Protein AF-A0A6N2DZX5-F1 (afdb_monomer)

Solvent-accessible surface area (backbone atoms only — not comparable to full-atom values): 7667 Å² total; per-residue (Å²): 127,82,74,82,49,74,74,71,77,63,52,69,63,33,13,51,51,36,45,54,53,49,65,66,34,70,67,61,66,68,38,70,21,31,33,40,56,87,62,54,92,70,51,52,57,49,61,80,63,43,80,63,55,38,41,47,70,93,71,64,67,63,38,75,69,41,36,31,38,53,39,77,50,71,30,35,25,97,80,18,45,68,39,63,96,78,78,59,59,64,36,59,46,62,72,51,39,44,94,84,40,45,35,36,34,44,36,46,60,91,28,58,41,94,75,73,94,78,57,97,70,63,66,66,31,80,38,74,48,62,68

Mean predicted aligned error: 4.08 Å

Secondary structure (DSSP, 8-state):
--STTS--SSHHHHHHHHHHHHHHSHHHHH-S-EE-----TTS---GGGGGTTEE-GGG---GGG-SEEEEE-SEE-TTS-EE-SSS-HHHHHHTTS-TT-EEEEEE-GGGB-S-----TTPPPPSEEEE-

Radius of gyration: 13.75 Å; Cα contacts (8 Å, |Δi|>4): 239; chains: 1; bounding box: 34×31×35 Å

Sequence (131 aa):
MRVLRRSVADPVERSRAIVRQLRSMPDVQRADTVMAFTPVAGEPDVTELMVHGGVLPEHEPDPASVDVVIVPGLAFTPRGDRLGQGGGWYDRFLAGLRPDAVTIGVGFHEQVVDHLPVESHDIRLHHIVTA

pLDDT: mean 91.68, std 11.28, range [43.88, 98.62]

Nearest PDB structures (foldseek):
  1u3g-assembly1_A  TM=8.291E-01  e=6.470E-08  Mycoplasmoides pneumoniae
  3kwm-assembly2_C  TM=6.046E-01  e=1.901E-03  Francisella tularensis subsp. tularensis
  4x84-assembly1_D  TM=5.922E-01  e=7.966E-03  Pseudomonas aeruginosa PAO1
  1m0s-assembly1_B  TM=5.242E-01  e=7.966E-03  Haemophilus influenzae
  5uf2-assembly1_A  TM=5.579E-01  e=1.982E-02  Neisseria gonorrhoeae NCCP11945

Structure (mmCIF, N/CA/C/O backbone):
data_AF-A0A6N2DZX5-F1
#
_entry.id   AF-A0A6N2DZX5-F1
#
loop_
_atom_site.group_PDB
_atom_site.id
_atom_site.type_symbol
_atom_site.label_atom_id
_atom_site.label_alt_id
_atom_site.label_comp_id
_atom_site.label_asym_id
_atom_site.label_entity_id
_atom_site.label_seq_id
_atom_site.pdbx_PDB_ins_code
_atom_site.Cartn_x
_atom_site.Cartn_y
_atom_site.Cartn_z
_atom_site.occupancy
_atom_site.B_iso_or_equiv
_atom_site.auth_seq_id
_atom_site.auth_comp_id
_atom_site.auth_asym_id
_atom_site.auth_atom_id
_atom_site.pdbx_PDB_model_num
ATOM 1 N N . MET A 1 1 ? -14.701 14.203 1.514 1.00 48.31 1 MET A N 1
ATOM 2 C CA . MET A 1 1 ? -13.475 13.411 1.788 1.00 48.31 1 MET A CA 1
ATOM 3 C C . MET A 1 1 ? -12.584 13.902 2.939 1.00 48.31 1 MET A C 1
ATOM 5 O O . MET A 1 1 ? -11.730 13.138 3.356 1.00 48.31 1 MET A O 1
ATOM 9 N N . ARG A 1 2 ? -12.777 15.095 3.536 1.00 43.88 2 ARG A N 1
ATOM 10 C CA . ARG A 1 2 ? -12.035 15.524 4.754 1.00 43.88 2 ARG A CA 1
ATOM 11 C C . ARG A 1 2 ? -12.508 14.863 6.066 1.00 43.88 2 ARG A C 1
ATOM 13 O O . ARG A 1 2 ? -11.846 15.006 7.087 1.00 43.88 2 ARG A O 1
ATOM 20 N N . VAL A 1 3 ? -13.651 14.172 6.033 1.00 44.97 3 VAL A N 1
ATOM 21 C CA . VAL A 1 3 ? -14.345 13.615 7.211 1.00 44.97 3 VAL A CA 1
ATOM 22 C C . VAL A 1 3 ? -13.781 12.250 7.635 1.00 44.97 3 VAL A C 1
ATOM 24 O O . VAL A 1 3 ? -13.770 11.954 8.821 1.00 44.97 3 VAL A O 1
ATOM 27 N N . LEU A 1 4 ? -13.210 11.468 6.709 1.00 50.59 4 LEU A N 1
ATOM 28 C CA . LEU A 1 4 ? -12.697 10.116 6.996 1.00 50.59 4 LEU A CA 1
ATOM 29 C C . LEU A 1 4 ? -11.337 10.092 7.721 1.00 50.59 4 LEU A C 1
ATOM 31 O O . LEU A 1 4 ? -10.925 9.052 8.209 1.00 50.59 4 LEU A O 1
ATOM 35 N N . ARG A 1 5 ? -10.633 11.229 7.826 1.00 54.88 5 ARG A N 1
ATOM 36 C CA . ARG A 1 5 ? -9.294 11.296 8.448 1.00 54.88 5 ARG A CA 1
ATOM 37 C C . ARG A 1 5 ? -9.303 11.608 9.952 1.00 54.88 5 ARG A C 1
ATOM 39 O O . ARG A 1 5 ? -8.236 11.668 10.552 1.00 54.88 5 ARG A O 1
ATOM 46 N N . ARG A 1 6 ? -10.459 11.904 10.564 1.00 54.56 6 ARG A N 1
ATOM 47 C CA . ARG A 1 6 ? -10.511 12.601 11.870 1.00 54.56 6 ARG A CA 1
ATOM 48 C C . ARG A 1 6 ? -10.822 11.755 13.107 1.00 54.56 6 ARG A C 1
ATOM 50 O O . ARG A 1 6 ? -10.912 12.332 14.182 1.00 54.56 6 ARG A O 1
ATOM 57 N N . SER A 1 7 ? -10.927 10.432 13.007 1.00 63.81 7 SER A N 1
ATOM 58 C CA . SER A 1 7 ? -11.129 9.593 14.200 1.00 63.81 7 SER A CA 1
ATOM 59 C C . SER A 1 7 ? -10.704 8.143 13.971 1.00 63.81 7 SER A C 1
ATOM 61 O O . SER A 1 7 ? -11.502 7.227 14.141 1.00 63.81 7 SER A O 1
ATOM 63 N N . VAL A 1 8 ? -9.452 7.920 13.576 1.00 69.81 8 VAL A N 1
ATOM 64 C CA . VAL A 1 8 ? -8.875 6.576 13.694 1.00 69.81 8 VAL A CA 1
ATOM 65 C C . VAL A 1 8 ? -8.504 6.399 15.163 1.00 69.81 8 VAL A C 1
ATOM 67 O O . VAL A 1 8 ? -7.629 7.110 15.655 1.00 69.81 8 VAL A O 1
ATOM 70 N N . ALA A 1 9 ? -9.201 5.515 15.875 1.00 80.19 9 ALA A N 1
ATOM 71 C CA . ALA A 1 9 ? -8.798 5.132 17.226 1.00 80.19 9 ALA A CA 1
ATOM 72 C C . ALA A 1 9 ? -7.464 4.374 17.163 1.00 80.19 9 ALA A C 1
ATOM 74 O O . ALA A 1 9 ? -7.271 3.577 16.249 1.00 80.19 9 ALA A O 1
ATOM 75 N N . ASP A 1 10 ? -6.554 4.650 18.097 1.00 87.31 10 ASP A N 1
ATOM 76 C CA . ASP A 1 10 ? -5.278 3.940 18.289 1.00 87.31 10 ASP A CA 1
ATOM 77 C C . ASP A 1 10 ? -4.454 3.680 17.006 1.00 87.31 10 ASP A C 1
ATOM 79 O O . ASP A 1 10 ? -4.004 2.556 16.755 1.00 87.31 10 ASP A O 1
ATOM 83 N N . PRO A 1 11 ? -4.190 4.712 16.176 1.00 89.62 11 PRO A N 1
ATOM 84 C CA . PRO A 1 11 ? -3.577 4.537 14.857 1.00 89.62 11 PRO A CA 1
ATOM 85 C C . PRO A 1 11 ? -2.188 3.894 14.928 1.00 89.62 11 PRO A C 1
ATOM 87 O O . PRO A 1 11 ? -1.808 3.159 14.022 1.00 89.62 11 PRO A O 1
ATOM 90 N N . VAL A 1 12 ? -1.439 4.119 16.012 1.00 93.00 12 VAL A N 1
ATOM 91 C CA . VAL A 1 12 ? -0.110 3.522 16.222 1.00 93.00 12 VAL A CA 1
ATOM 92 C C . VAL A 1 12 ? -0.206 2.009 16.425 1.00 93.00 12 VAL A C 1
ATOM 94 O O . VAL A 1 12 ? 0.539 1.251 15.806 1.00 93.00 12 VAL A O 1
ATOM 97 N N . GLU A 1 13 ? -1.120 1.546 17.279 1.00 95.12 13 GLU A N 1
ATOM 98 C CA . GLU A 1 13 ? -1.285 0.115 17.547 1.00 95.12 13 GLU A CA 1
ATOM 99 C C . GLU A 1 13 ? -1.810 -0.621 16.314 1.00 95.12 13 GLU A C 1
ATOM 101 O O . GLU A 1 13 ? -1.290 -1.677 15.946 1.00 95.12 13 GLU A O 1
ATOM 106 N N . ARG A 1 14 ? -2.777 -0.020 15.621 1.00 95.94 14 ARG A N 1
ATOM 107 C CA . ARG A 1 14 ? -3.343 -0.566 14.384 1.00 95.94 14 ARG A CA 1
ATOM 108 C C . ARG A 1 14 ? -2.309 -0.612 13.260 1.00 95.94 14 ARG A C 1
ATOM 110 O O . ARG A 1 14 ? -2.204 -1.627 12.577 1.00 95.94 14 ARG A O 1
ATOM 117 N N . SER A 1 15 ? -1.458 0.408 13.137 1.00 96.81 15 SER A N 1
ATOM 118 C CA . SER A 1 15 ? -0.319 0.388 12.203 1.00 96.81 15 SER A CA 1
ATOM 119 C C . SER A 1 15 ? 0.638 -0.769 12.508 1.00 96.81 15 SER A C 1
ATOM 121 O O . SER A 1 15 ? 0.992 -1.533 11.613 1.00 96.81 15 SER A O 1
ATOM 123 N N . ARG A 1 16 ? 0.970 -1.005 13.786 1.00 96.94 16 ARG A N 1
ATOM 124 C CA . ARG A 1 16 ? 1.777 -2.172 14.194 1.00 96.94 16 ARG A CA 1
ATOM 125 C C . ARG A 1 16 ? 1.086 -3.501 13.897 1.00 96.94 16 ARG A C 1
ATOM 127 O O . ARG A 1 16 ? 1.754 -4.479 13.568 1.00 96.94 16 ARG A O 1
ATOM 134 N N . ALA A 1 17 ? -0.235 -3.583 14.043 1.00 97.44 17 ALA A N 1
ATOM 135 C CA . ALA A 1 17 ? -0.992 -4.777 13.675 1.00 97.44 17 ALA A CA 1
ATOM 136 C C . ALA A 1 17 ? -0.933 -5.036 12.162 1.00 97.44 17 ALA A C 1
ATOM 138 O O . ALA A 1 17 ? -0.684 -6.172 11.759 1.00 97.44 17 ALA A O 1
ATOM 139 N N . ILE A 1 18 ? -1.070 -3.990 11.343 1.00 97.94 18 ILE A N 1
ATOM 140 C CA . ILE A 1 18 ? -0.908 -4.054 9.884 1.00 97.94 18 ILE A CA 1
ATOM 141 C C . ILE A 1 18 ? 0.507 -4.514 9.522 1.00 97.94 18 ILE A C 1
ATOM 143 O O . ILE A 1 18 ? 0.658 -5.495 8.800 1.00 97.94 18 ILE A O 1
ATOM 147 N N . VAL A 1 19 ? 1.551 -3.894 10.079 1.00 97.25 19 VAL A N 1
ATOM 148 C CA . VAL A 1 19 ? 2.948 -4.284 9.813 1.00 97.25 19 VAL A CA 1
ATOM 149 C C . VAL A 1 19 ? 3.218 -5.738 10.214 1.00 97.25 19 VAL A C 1
ATOM 151 O O . VAL A 1 19 ? 3.861 -6.465 9.459 1.00 97.25 19 VAL A O 1
ATOM 154 N N . ARG A 1 20 ? 2.700 -6.207 11.359 1.00 97.56 20 ARG A N 1
ATOM 155 C CA . ARG A 1 20 ? 2.827 -7.620 11.763 1.00 97.56 20 ARG A CA 1
ATOM 156 C C . ARG A 1 20 ? 2.172 -8.570 10.764 1.00 97.56 20 ARG A C 1
ATOM 158 O O . ARG A 1 20 ? 2.777 -9.587 10.434 1.00 97.56 20 ARG A O 1
ATOM 165 N N . GLN A 1 21 ? 0.974 -8.241 10.280 1.00 97.88 21 GLN A N 1
ATOM 166 C CA . GLN A 1 21 ? 0.300 -9.034 9.250 1.00 97.88 21 GLN A CA 1
ATOM 167 C C . GLN A 1 21 ? 1.122 -9.056 7.958 1.00 97.88 21 GLN A C 1
ATOM 169 O O . GLN A 1 21 ? 1.441 -10.138 7.471 1.00 97.88 21 GLN A O 1
ATOM 174 N N . LEU A 1 22 ? 1.558 -7.892 7.468 1.00 97.12 22 LEU A N 1
ATOM 175 C CA . LEU A 1 22 ? 2.378 -7.776 6.258 1.00 97.12 22 LEU A CA 1
ATOM 176 C C . LEU A 1 22 ? 3.657 -8.611 6.364 1.00 97.12 22 LEU A C 1
ATOM 178 O O . LEU A 1 22 ? 3.922 -9.430 5.496 1.00 97.12 22 LEU A O 1
ATOM 182 N N . ARG A 1 23 ? 4.406 -8.512 7.467 1.00 95.44 23 ARG A N 1
ATOM 183 C CA . ARG A 1 23 ? 5.630 -9.308 7.684 1.00 95.44 23 ARG A CA 1
ATOM 184 C C . ARG A 1 23 ? 5.393 -10.818 7.786 1.00 95.44 23 ARG A C 1
ATOM 186 O O . ARG A 1 23 ? 6.346 -11.585 7.667 1.00 95.44 23 ARG A O 1
ATOM 193 N N . SER A 1 24 ? 4.163 -11.257 8.048 1.00 96.38 24 SER A N 1
ATOM 194 C CA . SER A 1 24 ? 3.801 -12.680 8.054 1.00 96.38 24 SER A CA 1
ATOM 195 C C . SER A 1 24 ? 3.396 -13.208 6.675 1.00 96.38 24 SER A C 1
ATOM 197 O O . SER A 1 24 ? 3.309 -14.422 6.496 1.00 96.38 24 SER A O 1
ATOM 199 N N . MET A 1 25 ? 3.161 -12.320 5.701 1.00 96.69 25 MET A N 1
ATOM 200 C CA . MET A 1 25 ? 2.782 -12.714 4.348 1.00 96.69 25 MET A CA 1
ATOM 201 C C . MET A 1 25 ? 3.982 -13.323 3.611 1.00 96.69 25 MET A C 1
ATOM 203 O O . MET A 1 25 ? 5.046 -12.699 3.568 1.00 96.69 25 MET A O 1
ATOM 207 N N . PRO A 1 26 ? 3.829 -14.503 2.983 1.00 96.44 26 PRO A N 1
ATOM 208 C CA . PRO A 1 26 ? 4.926 -15.158 2.279 1.00 96.44 26 PRO A CA 1
ATOM 209 C C . PRO A 1 26 ? 5.524 -14.320 1.139 1.00 96.44 26 PRO A C 1
ATOM 211 O O . PRO A 1 26 ? 6.717 -14.436 0.879 1.00 96.44 26 PRO A O 1
ATOM 214 N N . ASP A 1 27 ? 4.727 -13.480 0.476 1.00 95.31 27 ASP A N 1
ATOM 215 C CA . ASP A 1 27 ? 5.202 -12.601 -0.602 1.00 95.31 27 ASP A CA 1
ATOM 216 C C . ASP A 1 27 ? 6.101 -11.485 -0.061 1.00 95.31 27 ASP A C 1
ATOM 218 O O . ASP A 1 27 ? 7.173 -11.233 -0.597 1.00 95.31 27 ASP A O 1
ATOM 222 N N . VAL A 1 28 ? 5.727 -10.887 1.076 1.00 95.25 28 VAL A N 1
ATOM 223 C CA . VAL A 1 28 ? 6.527 -9.852 1.753 1.00 95.25 28 VAL A CA 1
ATOM 224 C C . VAL A 1 28 ? 7.820 -10.437 2.324 1.00 95.25 28 VAL A C 1
ATOM 226 O O . VAL A 1 28 ? 8.850 -9.777 2.305 1.00 95.25 28 VAL A O 1
ATOM 229 N N . GLN A 1 29 ? 7.793 -11.676 2.822 1.00 94.06 29 GLN A N 1
ATOM 230 C CA . GLN A 1 29 ? 8.989 -12.347 3.349 1.00 94.06 29 GLN A CA 1
ATOM 231 C C . GLN A 1 29 ? 10.004 -12.733 2.268 1.00 94.06 29 GLN A C 1
ATOM 233 O O . GLN A 1 29 ? 11.180 -12.897 2.585 1.00 94.06 29 GLN A O 1
ATOM 238 N N . ARG A 1 30 ? 9.548 -12.938 1.027 1.00 93.94 30 ARG A N 1
ATOM 239 C CA . ARG A 1 30 ? 10.394 -13.330 -0.110 1.00 93.94 30 ARG A CA 1
ATOM 240 C C . ARG A 1 30 ? 10.808 -12.163 -0.997 1.00 93.94 30 ARG A C 1
ATOM 242 O O . ARG A 1 30 ? 11.653 -12.369 -1.856 1.00 93.94 30 ARG A O 1
ATOM 249 N N . ALA A 1 31 ? 10.196 -10.997 -0.820 1.00 94.31 31 ALA A N 1
ATOM 250 C CA . ALA A 1 31 ? 10.514 -9.805 -1.585 1.00 94.31 31 ALA A CA 1
ATOM 251 C C . ALA A 1 31 ? 11.947 -9.346 -1.300 1.00 94.31 31 ALA A C 1
ATOM 253 O O . ALA A 1 31 ? 12.318 -9.146 -0.142 1.00 94.31 31 ALA A O 1
ATOM 254 N N . ASP A 1 32 ? 12.713 -9.121 -2.362 1.00 93.56 32 ASP A N 1
ATOM 255 C CA . ASP A 1 32 ? 13.994 -8.428 -2.292 1.00 93.56 32 ASP A CA 1
ATOM 256 C C . ASP A 1 32 ? 13.765 -6.909 -2.234 1.00 93.56 32 ASP A C 1
ATOM 258 O O . ASP A 1 32 ? 14.485 -6.192 -1.537 1.00 93.56 32 ASP A O 1
ATOM 262 N N . THR A 1 33 ? 12.735 -6.416 -2.936 1.00 95.19 33 THR A N 1
ATOM 263 C CA . THR A 1 33 ? 12.370 -4.993 -2.987 1.00 95.19 33 THR A CA 1
ATOM 264 C C . THR A 1 33 ? 10.907 -4.765 -2.619 1.00 95.19 33 THR A C 1
ATOM 266 O O . THR A 1 33 ? 9.988 -5.245 -3.293 1.00 95.19 33 THR A O 1
ATOM 269 N N . VAL A 1 34 ? 10.684 -3.946 -1.588 1.00 96.44 34 VAL A N 1
ATOM 270 C CA . VAL A 1 34 ? 9.350 -3.512 -1.150 1.00 96.44 34 VAL A CA 1
ATOM 271 C C . VAL A 1 34 ? 9.215 -2.008 -1.354 1.00 96.44 34 VAL A C 1
ATOM 273 O O . VAL A 1 34 ? 9.949 -1.223 -0.760 1.00 96.44 34 VAL A O 1
ATOM 276 N N . MET A 1 35 ? 8.240 -1.582 -2.153 1.00 96.94 35 MET A N 1
ATOM 277 C CA . MET A 1 35 ? 7.859 -0.175 -2.219 1.00 96.94 35 MET A CA 1
ATOM 278 C C . MET A 1 35 ? 6.829 0.140 -1.136 1.00 96.94 35 MET A C 1
ATOM 280 O O . MET A 1 35 ? 5.769 -0.483 -1.085 1.00 96.94 35 MET A O 1
ATOM 284 N N . ALA A 1 36 ? 7.115 1.130 -0.296 1.00 96.25 36 ALA A N 1
ATOM 285 C CA . ALA A 1 36 ? 6.193 1.650 0.712 1.00 96.25 36 ALA A CA 1
ATOM 286 C C . ALA A 1 36 ? 6.184 3.181 0.675 1.00 96.25 36 ALA A C 1
ATOM 288 O O . ALA A 1 36 ? 6.999 3.791 -0.003 1.00 96.25 36 ALA A O 1
ATOM 289 N N . PHE A 1 37 ? 5.247 3.814 1.372 1.00 94.75 37 PHE A N 1
ATOM 290 C CA . PHE A 1 37 ? 5.039 5.260 1.311 1.00 94.75 37 PHE A CA 1
ATOM 291 C C . PHE A 1 37 ? 5.331 5.931 2.654 1.00 94.75 37 PHE A C 1
ATOM 293 O O . 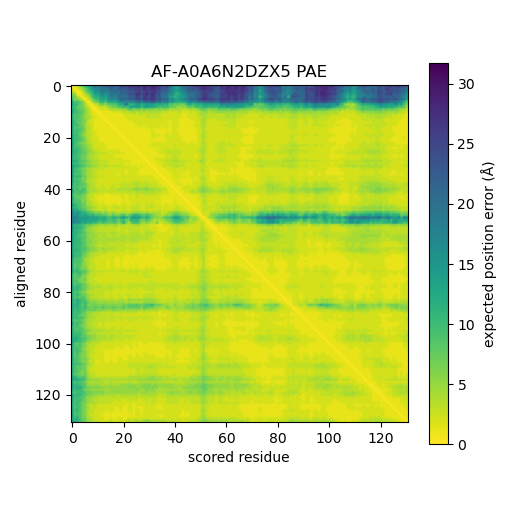PHE A 1 37 ? 5.204 5.320 3.716 1.00 94.75 37 PHE A O 1
ATOM 300 N N . THR A 1 38 ? 5.662 7.221 2.602 1.00 93.62 38 THR A N 1
ATOM 301 C CA . THR A 1 38 ? 5.674 8.077 3.792 1.00 93.62 38 THR A CA 1
ATOM 302 C C . THR A 1 38 ? 4.225 8.363 4.210 1.00 93.62 38 THR A C 1
ATOM 304 O O . THR A 1 38 ? 3.498 8.990 3.433 1.00 93.62 38 THR A O 1
ATOM 307 N N . PRO A 1 39 ? 3.769 7.918 5.396 1.00 92.38 39 PRO A N 1
ATOM 308 C CA . PRO A 1 39 ? 2.369 8.030 5.784 1.00 92.38 39 PRO A CA 1
ATOM 309 C C . PRO A 1 39 ? 1.973 9.484 6.027 1.00 92.38 39 PRO A C 1
ATOM 311 O O . PRO A 1 39 ? 2.712 10.261 6.639 1.00 92.38 39 PRO A O 1
ATOM 314 N N . VAL A 1 40 ? 0.761 9.848 5.610 1.00 89.62 40 VAL A N 1
ATOM 315 C CA . VAL A 1 40 ? 0.126 11.105 6.028 1.00 89.62 40 VAL A CA 1
ATOM 316 C C . VAL A 1 40 ? -1.004 10.858 7.026 1.00 89.62 40 VAL A C 1
ATOM 318 O O . VAL A 1 40 ? -1.431 9.733 7.269 1.00 89.62 40 VAL A O 1
ATOM 321 N N . ALA A 1 41 ? -1.522 11.931 7.630 1.00 85.69 41 ALA A N 1
ATOM 322 C CA . ALA A 1 41 ? -2.608 11.826 8.603 1.00 85.69 41 ALA A CA 1
ATOM 323 C C . ALA A 1 41 ? -3.805 11.027 8.049 1.00 85.69 41 ALA A C 1
ATOM 325 O O . ALA A 1 41 ? -4.408 11.424 7.043 1.00 85.69 41 ALA A O 1
ATOM 326 N N . GLY A 1 42 ? -4.167 9.954 8.757 1.00 86.12 42 GLY A N 1
ATOM 327 C CA . GLY A 1 42 ? -5.237 9.024 8.389 1.00 86.12 42 GLY A CA 1
ATOM 328 C C . GLY A 1 42 ? -4.770 7.772 7.642 1.00 86.12 42 GLY A C 1
ATOM 329 O O . GLY A 1 42 ? -5.615 6.948 7.317 1.00 86.12 42 GLY A O 1
ATOM 330 N N . GLU A 1 43 ? -3.471 7.614 7.387 1.00 93.25 43 GLU A N 1
ATOM 331 C CA . GLU A 1 43 ? -2.888 6.407 6.795 1.00 93.25 43 GLU A CA 1
ATOM 332 C C . GLU A 1 43 ? -2.125 5.591 7.855 1.00 93.25 43 GLU A C 1
ATOM 334 O O . GLU A 1 43 ? -1.596 6.174 8.808 1.00 93.25 43 GLU A O 1
ATOM 339 N N . PRO A 1 44 ? -2.061 4.255 7.714 1.00 95.19 44 PRO A N 1
ATOM 340 C CA . PRO A 1 44 ? -1.209 3.423 8.553 1.00 95.19 44 PRO A CA 1
ATOM 341 C C . PRO A 1 44 ? 0.274 3.756 8.381 1.00 95.19 44 PRO A C 1
ATOM 343 O O . PRO A 1 44 ? 0.748 3.940 7.260 1.00 95.19 44 PRO A O 1
ATOM 346 N N . ASP A 1 45 ? 1.020 3.756 9.483 1.00 95.81 45 ASP A N 1
ATOM 347 C CA . ASP A 1 45 ? 2.477 3.836 9.444 1.00 95.81 45 ASP A CA 1
ATOM 348 C C . ASP A 1 45 ? 3.070 2.464 9.096 1.00 95.81 45 ASP A C 1
ATOM 350 O O . ASP A 1 45 ? 3.037 1.521 9.889 1.00 95.81 45 ASP A O 1
ATOM 354 N N . VAL A 1 46 ? 3.598 2.363 7.879 1.00 95.38 46 VAL A N 1
ATOM 355 C CA . VAL A 1 46 ? 4.252 1.163 7.342 1.00 95.38 46 VAL A CA 1
ATOM 356 C C . VAL A 1 46 ? 5.751 1.371 7.122 1.00 95.38 46 VAL A C 1
ATOM 358 O O . VAL A 1 46 ? 6.398 0.559 6.462 1.00 95.38 46 VAL A O 1
ATOM 361 N N . THR A 1 47 ? 6.323 2.443 7.680 1.00 92.56 47 THR A N 1
ATOM 362 C CA . THR A 1 47 ? 7.722 2.839 7.447 1.00 92.56 47 THR A CA 1
ATOM 363 C C . THR A 1 47 ? 8.728 1.774 7.877 1.00 92.56 47 THR A C 1
ATOM 365 O O . THR A 1 47 ? 9.798 1.657 7.285 1.00 92.56 47 THR A O 1
ATOM 368 N N . GLU A 1 48 ? 8.365 0.919 8.836 1.00 91.12 48 GLU A N 1
ATOM 369 C CA . GLU A 1 48 ? 9.182 -0.224 9.250 1.00 91.12 48 GLU A CA 1
ATOM 370 C C . GLU A 1 48 ? 9.474 -1.214 8.107 1.00 91.12 48 GLU A C 1
ATOM 372 O O . GLU A 1 48 ? 10.479 -1.930 8.152 1.00 91.12 48 GLU A O 1
ATOM 377 N N . LEU A 1 49 ? 8.622 -1.279 7.077 1.00 88.62 49 LEU A N 1
ATOM 378 C CA . LEU A 1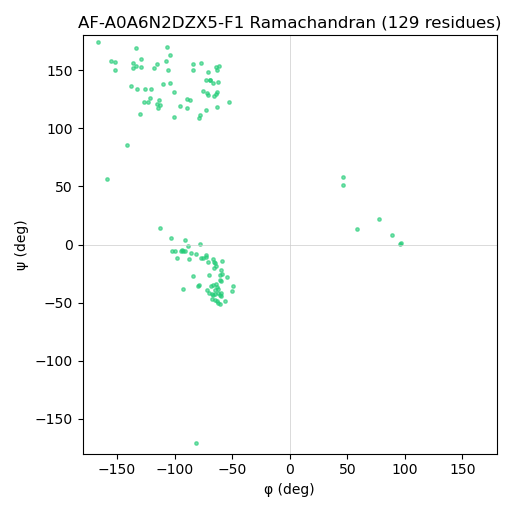 49 ? 8.862 -2.122 5.902 1.00 88.62 49 LEU A CA 1
ATOM 379 C C . LEU A 1 49 ? 10.003 -1.594 5.025 1.00 88.62 49 LEU A C 1
ATOM 381 O O . LEU A 1 49 ? 10.535 -2.346 4.217 1.00 88.62 49 LEU A O 1
ATOM 385 N N . MET A 1 50 ? 10.432 -0.343 5.216 1.00 81.94 50 MET A N 1
ATOM 386 C CA . MET A 1 50 ? 11.476 0.270 4.396 1.00 81.94 50 MET A CA 1
ATOM 387 C C . MET A 1 50 ? 12.911 -0.110 4.803 1.00 81.94 50 MET A C 1
ATOM 389 O O . MET A 1 50 ? 13.858 0.218 4.095 1.00 81.94 50 MET A O 1
ATOM 393 N N . VAL A 1 51 ? 13.106 -0.801 5.932 1.00 67.75 51 VAL A N 1
ATOM 394 C CA . VAL A 1 51 ? 14.436 -1.020 6.544 1.00 67.75 51 VAL A CA 1
ATOM 395 C C . VAL A 1 51 ? 15.314 -2.035 5.774 1.00 67.75 51 VAL A C 1
ATOM 397 O O . VAL A 1 51 ? 16.517 -2.112 6.017 1.00 67.75 51 VAL A O 1
ATOM 400 N N . HIS A 1 52 ? 14.764 -2.773 4.801 1.00 57.66 52 HIS A N 1
ATOM 401 C CA . HIS A 1 52 ? 15.485 -3.798 4.029 1.00 57.66 52 HIS A CA 1
ATOM 402 C C . HIS A 1 52 ? 15.075 -3.789 2.548 1.00 57.66 52 HIS A C 1
ATOM 404 O O . HIS A 1 52 ? 14.181 -4.528 2.163 1.00 57.66 52 HIS A O 1
ATOM 410 N N . GLY A 1 53 ? 15.696 -2.943 1.717 1.00 75.19 53 GLY A N 1
ATOM 411 C CA . GLY A 1 53 ? 15.316 -2.842 0.294 1.00 75.19 53 GLY A CA 1
ATOM 412 C C . GLY A 1 53 ? 14.036 -2.030 0.057 1.00 75.19 53 GLY A C 1
ATOM 413 O O . GLY A 1 53 ? 13.371 -2.185 -0.965 1.00 75.19 53 GLY A O 1
ATOM 414 N N . GLY A 1 54 ? 13.687 -1.165 1.014 1.00 85.19 54 GLY A N 1
ATOM 415 C CA . GLY A 1 54 ? 12.585 -0.223 0.896 1.00 85.19 54 GLY A CA 1
ATOM 416 C C . GLY A 1 54 ? 12.831 0.821 -0.183 1.00 85.19 54 GLY A C 1
ATOM 417 O O . GLY A 1 54 ? 13.848 1.513 -0.143 1.00 85.19 54 GLY A O 1
ATOM 418 N N . VAL A 1 55 ? 11.878 0.992 -1.095 1.00 93.88 55 VAL A N 1
ATOM 419 C CA . VAL A 1 55 ? 11.864 2.114 -2.043 1.00 93.88 55 VAL A CA 1
ATOM 420 C C . VAL A 1 55 ? 10.631 2.984 -1.832 1.00 93.88 55 VAL A C 1
ATOM 422 O O . VAL A 1 55 ? 9.593 2.522 -1.356 1.00 93.88 55 VAL A O 1
ATOM 425 N N . LEU A 1 56 ? 10.765 4.262 -2.173 1.00 93.56 56 LEU A N 1
ATOM 426 C CA . LEU A 1 56 ? 9.741 5.282 -1.971 1.00 93.56 56 LEU A CA 1
ATOM 427 C C . LEU A 1 56 ? 9.158 5.732 -3.324 1.00 93.56 56 LEU A C 1
ATOM 429 O O . LEU A 1 56 ? 9.936 5.946 -4.258 1.00 93.56 56 LEU A O 1
ATOM 433 N N . PRO A 1 57 ? 7.830 5.929 -3.435 1.00 92.94 57 PRO A N 1
ATOM 434 C CA . PRO A 1 57 ? 7.164 6.446 -4.628 1.00 92.94 57 PRO A CA 1
ATOM 435 C C . PRO A 1 57 ? 7.784 7.728 -5.194 1.00 92.94 57 PRO A C 1
ATOM 437 O O . PRO A 1 57 ? 7.903 7.863 -6.409 1.00 92.94 57 PRO A O 1
ATOM 440 N N . GLU A 1 58 ? 8.198 8.665 -4.335 1.00 91.50 58 GLU A N 1
ATOM 441 C CA . GLU A 1 58 ? 8.785 9.952 -4.735 1.00 91.50 58 GLU A CA 1
ATOM 442 C C . GLU A 1 58 ? 10.142 9.838 -5.442 1.00 91.50 58 GLU A C 1
ATOM 444 O O . GLU A 1 58 ? 10.578 10.798 -6.073 1.00 91.50 58 GLU A O 1
ATOM 449 N N . HIS A 1 59 ? 10.799 8.680 -5.359 1.00 93.31 59 HIS A N 1
ATOM 450 C CA . HIS A 1 59 ? 12.025 8.396 -6.104 1.00 93.31 59 HIS A CA 1
ATOM 451 C C . HIS A 1 59 ? 11.760 7.749 -7.468 1.00 93.31 59 HIS A C 1
ATOM 453 O O . HIS A 1 59 ? 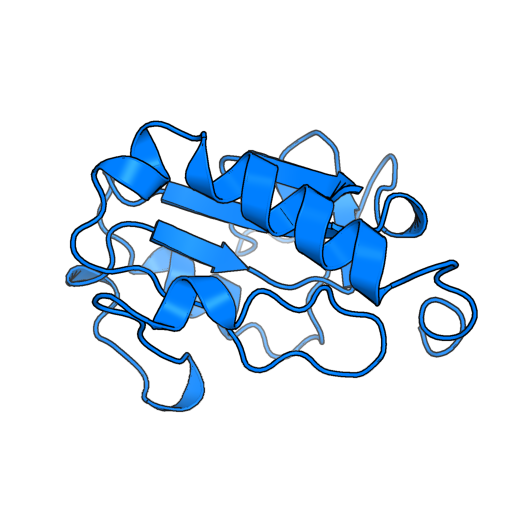12.720 7.393 -8.144 1.00 93.31 59 HIS A O 1
ATOM 459 N N . GLU A 1 60 ? 10.487 7.594 -7.857 1.00 92.62 60 GLU A N 1
ATOM 460 C CA . GLU A 1 60 ? 10.057 7.033 -9.143 1.00 92.62 60 GLU A CA 1
ATOM 461 C C . GLU A 1 60 ? 10.817 5.742 -9.510 1.00 92.62 60 GLU A C 1
ATOM 463 O O . GLU A 1 60 ? 11.498 5.694 -10.537 1.00 92.62 60 GLU A O 1
ATOM 468 N N . PRO A 1 61 ? 10.756 4.691 -8.663 1.00 94.69 61 PRO A N 1
ATOM 469 C CA . PRO A 1 61 ? 11.481 3.458 -8.937 1.00 94.69 61 PRO A CA 1
ATOM 470 C C . PRO A 1 61 ? 10.995 2.827 -10.245 1.00 94.69 61 PRO A C 1
ATOM 472 O O . PRO A 1 61 ? 9.842 3.000 -10.640 1.00 94.69 61 PRO A O 1
ATOM 475 N N . ASP A 1 62 ? 11.857 2.049 -10.897 1.00 96.38 62 ASP A N 1
ATOM 476 C CA . ASP A 1 62 ? 11.436 1.228 -12.031 1.00 96.38 62 ASP A CA 1
ATOM 477 C C . ASP A 1 62 ? 10.405 0.190 -11.544 1.00 96.38 62 ASP A C 1
ATOM 479 O O . ASP A 1 62 ? 10.759 -0.652 -10.707 1.00 96.38 62 ASP A O 1
ATOM 483 N N . PRO A 1 63 ? 9.155 0.194 -12.049 1.00 96.88 63 PRO A N 1
ATOM 484 C CA . PRO A 1 63 ? 8.155 -0.806 -11.682 1.00 96.88 63 PRO A CA 1
ATOM 485 C C . PRO A 1 63 ? 8.636 -2.245 -11.910 1.00 96.88 63 PRO A C 1
ATOM 487 O O . PRO A 1 63 ? 8.231 -3.154 -11.188 1.00 96.88 63 PRO A O 1
ATOM 490 N N . ALA A 1 64 ? 9.541 -2.464 -12.870 1.00 95.81 64 ALA A N 1
ATOM 491 C CA . ALA A 1 64 ? 10.103 -3.778 -13.153 1.00 95.81 64 ALA A CA 1
ATOM 492 C C . ALA A 1 64 ? 11.096 -4.270 -12.085 1.00 95.81 64 ALA A C 1
ATOM 494 O O . ALA A 1 64 ? 11.499 -5.430 -12.128 1.00 95.81 64 ALA A O 1
ATOM 495 N N . SER A 1 65 ? 11.492 -3.431 -11.127 1.00 94.94 65 SER A N 1
ATOM 496 C CA . SER A 1 65 ? 12.423 -3.781 -10.042 1.00 94.94 65 SER A CA 1
ATOM 497 C C . SER A 1 65 ? 11.750 -4.048 -8.693 1.00 94.94 65 SER A C 1
ATOM 499 O O . SER A 1 65 ? 12.424 -4.465 -7.759 1.00 94.94 65 SER A O 1
ATOM 501 N N . VAL A 1 66 ? 10.436 -3.834 -8.580 1.00 96.56 66 VAL A N 1
ATOM 502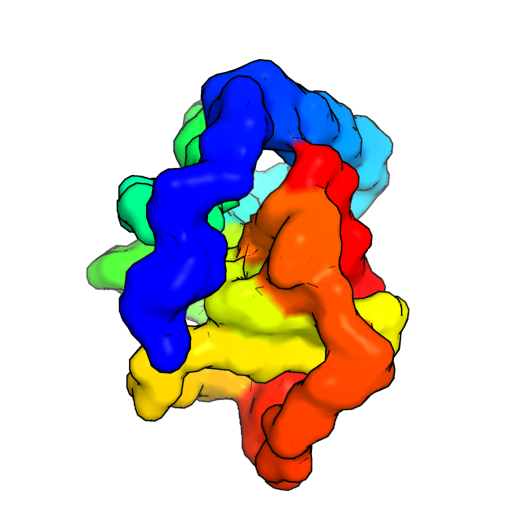 C CA . VAL A 1 66 ? 9.704 -3.960 -7.313 1.00 96.56 66 VAL A CA 1
ATOM 503 C C . VAL A 1 66 ? 8.972 -5.297 -7.239 1.00 96.56 66 VAL A C 1
ATOM 505 O O . VAL A 1 66 ? 8.244 -5.656 -8.162 1.00 96.56 66 VAL A O 1
ATOM 508 N N . ASP A 1 67 ? 9.123 -6.007 -6.120 1.00 97.00 67 ASP A N 1
ATOM 509 C CA . ASP A 1 67 ? 8.458 -7.296 -5.897 1.00 97.00 67 ASP A CA 1
ATOM 510 C C . ASP A 1 67 ? 7.129 -7.122 -5.167 1.00 97.00 67 ASP A C 1
ATOM 512 O O . ASP A 1 67 ? 6.152 -7.806 -5.464 1.00 97.00 67 ASP A O 1
ATOM 516 N N . VAL A 1 68 ? 7.076 -6.192 -4.209 1.00 97.88 68 VAL A N 1
ATOM 517 C CA . VAL A 1 68 ? 5.867 -5.894 -3.436 1.00 97.88 68 VAL A CA 1
ATOM 518 C C . VAL A 1 68 ? 5.625 -4.396 -3.379 1.00 97.88 68 VAL A C 1
ATOM 520 O O . VAL A 1 68 ? 6.516 -3.619 -3.047 1.00 97.88 68 VAL A O 1
ATOM 523 N N . VAL A 1 69 ? 4.382 -3.992 -3.625 1.00 98.00 69 VAL A N 1
ATOM 524 C CA . VAL A 1 69 ? 3.933 -2.606 -3.521 1.00 98.00 69 VAL A CA 1
ATOM 525 C C . VAL A 1 69 ? 2.911 -2.471 -2.401 1.00 98.00 69 VAL A C 1
ATOM 527 O O . VAL A 1 69 ? 1.817 -3.030 -2.478 1.00 98.00 69 VAL A O 1
ATOM 530 N N . ILE A 1 70 ? 3.241 -1.681 -1.384 1.00 98.12 70 ILE A N 1
ATOM 531 C CA . ILE A 1 70 ? 2.314 -1.274 -0.331 1.00 98.12 70 ILE A CA 1
ATOM 532 C C . ILE A 1 70 ? 1.612 0.009 -0.777 1.00 98.12 70 ILE A C 1
ATOM 534 O O . ILE A 1 70 ? 2.247 1.038 -1.005 1.00 98.12 70 ILE A O 1
ATOM 538 N N . VAL A 1 71 ? 0.291 -0.060 -0.928 1.00 97.69 71 VAL A N 1
ATOM 539 C CA . VAL A 1 71 ? -0.512 0.976 -1.583 1.00 97.69 71 VAL A CA 1
ATOM 540 C C . VAL A 1 71 ? -1.437 1.661 -0.564 1.00 97.69 71 VAL A C 1
ATOM 542 O O . VAL A 1 71 ? -2.307 0.999 0.009 1.00 97.69 71 VAL A O 1
ATOM 545 N N . PRO A 1 72 ? -1.319 2.985 -0.351 1.00 96.38 72 PRO A N 1
ATOM 546 C CA . PRO A 1 72 ? -2.265 3.747 0.448 1.00 96.38 72 PRO A CA 1
ATOM 547 C C . PRO A 1 72 ? -3.548 4.029 -0.341 1.00 96.38 72 PRO A C 1
ATOM 549 O O . PRO A 1 72 ? -3.566 4.100 -1.577 1.00 96.38 72 PRO A O 1
ATOM 552 N N . GLY A 1 73 ? -4.635 4.270 0.384 1.00 94.69 73 GLY A N 1
ATOM 553 C CA . GLY A 1 73 ? -5.930 4.604 -0.193 1.00 94.69 73 GLY A CA 1
ATOM 554 C C . GLY A 1 73 ? -6.796 5.385 0.782 1.00 94.69 73 GLY A C 1
ATOM 555 O O . GLY A 1 73 ? -6.603 5.345 1.993 1.00 94.69 73 GLY A O 1
ATOM 556 N N . LEU A 1 74 ? -7.762 6.121 0.239 1.00 94.12 74 LEU A N 1
ATOM 557 C CA . LEU A 1 74 ? -8.835 6.740 1.011 1.00 94.12 74 LEU A CA 1
ATOM 558 C C . LEU A 1 74 ? -9.920 5.728 1.369 1.00 94.12 74 LEU A C 1
ATOM 560 O O . LEU A 1 74 ? -10.502 5.836 2.446 1.00 94.12 74 LEU A O 1
ATOM 564 N N . ALA A 1 75 ? -10.173 4.778 0.473 1.00 96.12 75 ALA A N 1
ATOM 565 C CA . ALA A 1 75 ? -11.097 3.678 0.675 1.00 96.12 75 ALA A CA 1
ATOM 566 C C . ALA A 1 75 ? -10.677 2.460 -0.156 1.00 96.12 75 ALA A C 1
ATOM 568 O O . ALA A 1 75 ? -10.000 2.608 -1.177 1.00 96.12 75 ALA A O 1
ATOM 569 N N . PHE A 1 76 ? -11.122 1.284 0.271 1.00 97.81 76 PHE A N 1
ATOM 570 C CA . PHE A 1 76 ? -10.892 0.003 -0.383 1.00 97.81 76 PHE A CA 1
ATOM 571 C C . PHE A 1 76 ? -12.174 -0.829 -0.407 1.00 97.81 76 PHE A C 1
ATOM 573 O O . PHE A 1 76 ? -13.032 -0.667 0.460 1.00 97.81 76 PHE A O 1
ATOM 580 N N . THR A 1 77 ? -12.284 -1.757 -1.353 1.00 97.94 77 THR A N 1
ATOM 581 C CA . THR A 1 77 ? -13.311 -2.811 -1.324 1.00 97.94 77 THR A CA 1
ATOM 582 C C . THR A 1 77 ? -12.683 -4.167 -0.994 1.00 97.94 77 THR A C 1
ATOM 584 O O . THR A 1 77 ? -11.502 -4.382 -1.280 1.00 97.94 77 THR A O 1
ATOM 587 N N . PRO A 1 78 ? -13.458 -5.151 -0.493 1.00 96.12 78 PRO A N 1
ATOM 588 C CA . PRO A 1 78 ? -12.974 -6.527 -0.331 1.00 96.12 78 PRO A CA 1
ATOM 589 C C . PRO A 1 78 ? -12.510 -7.195 -1.636 1.00 96.12 78 PRO A C 1
ATOM 591 O O . PRO A 1 78 ? -11.872 -8.242 -1.596 1.00 96.12 78 PRO A O 1
ATOM 594 N N . ARG A 1 79 ? -12.846 -6.617 -2.799 1.00 96.31 79 ARG A N 1
ATOM 595 C CA . ARG A 1 79 ? -12.437 -7.104 -4.126 1.00 96.31 79 ARG A CA 1
ATOM 596 C C . ARG A 1 79 ? -11.099 -6.528 -4.597 1.00 96.31 79 ARG A C 1
ATOM 598 O O . ARG A 1 79 ? -10.663 -6.874 -5.691 1.00 96.31 79 ARG A O 1
ATOM 605 N N . GLY A 1 80 ? -10.480 -5.652 -3.804 1.00 97.38 80 GLY A N 1
ATOM 606 C CA . GLY A 1 80 ? -9.216 -5.004 -4.143 1.00 97.38 80 GLY A CA 1
ATOM 607 C C . GLY A 1 80 ? -9.367 -3.696 -4.922 1.00 97.38 80 GLY A C 1
ATOM 608 O O . GLY A 1 80 ? -8.358 -3.163 -5.380 1.00 97.38 80 GLY A O 1
ATOM 609 N N . ASP A 1 81 ? -10.585 -3.162 -5.083 1.00 97.75 81 ASP A N 1
ATOM 610 C CA . ASP A 1 81 ? -10.757 -1.825 -5.661 1.00 97.75 81 ASP A CA 1
ATOM 611 C C . ASP A 1 81 ? -10.274 -0.771 -4.653 1.00 97.75 81 ASP A C 1
ATOM 613 O O . ASP A 1 81 ? -10.386 -0.958 -3.437 1.00 97.75 81 ASP A O 1
ATOM 617 N N . ARG A 1 82 ? -9.743 0.347 -5.151 1.00 96.94 82 ARG A N 1
ATOM 618 C CA . ARG A 1 82 ? -9.103 1.381 -4.333 1.00 96.94 82 ARG A CA 1
ATOM 619 C C . ARG A 1 82 ? -9.510 2.771 -4.797 1.00 96.94 82 ARG A C 1
ATOM 621 O O . ARG A 1 82 ? -9.429 3.082 -5.976 1.00 96.94 82 ARG A O 1
ATOM 628 N N . LEU A 1 83 ? -9.812 3.648 -3.844 1.00 95.56 83 LEU A N 1
ATOM 629 C CA . LEU A 1 83 ? -9.950 5.081 -4.085 1.00 95.56 83 LEU A CA 1
ATOM 630 C C . LEU A 1 83 ? -8.676 5.808 -3.643 1.00 95.56 83 LEU A C 1
ATOM 632 O O . LEU A 1 83 ? -8.397 5.915 -2.449 1.00 95.56 83 LEU A O 1
ATOM 636 N N . GLY A 1 84 ? -7.897 6.319 -4.597 1.00 91.88 84 GLY A N 1
ATOM 637 C CA . GLY A 1 84 ? -6.715 7.147 -4.326 1.00 91.88 84 GLY A CA 1
ATOM 638 C C . GLY A 1 84 ? -7.043 8.623 -4.042 1.00 91.88 84 GLY A C 1
ATOM 639 O O . GLY A 1 84 ? -8.198 9.019 -3.934 1.00 91.88 84 GLY A O 1
ATOM 640 N N . GLN A 1 85 ? -6.014 9.476 -3.975 1.00 89.12 85 GLN A N 1
ATOM 641 C CA . GLN A 1 85 ? -6.175 10.939 -3.826 1.00 89.12 85 GLN A CA 1
ATOM 642 C C . GLN A 1 85 ? -6.554 11.664 -5.142 1.00 89.12 85 GLN A C 1
ATOM 644 O O . GLN A 1 85 ? -6.673 12.885 -5.147 1.00 89.12 85 GLN A O 1
ATOM 649 N N . GLY A 1 86 ? -6.714 10.940 -6.259 1.00 85.38 86 GLY A N 1
ATOM 650 C CA . GLY A 1 86 ? -7.150 11.495 -7.553 1.00 85.38 86 GLY A CA 1
ATOM 651 C C . GLY A 1 86 ? -6.047 11.837 -8.567 1.00 85.38 86 GLY A C 1
ATOM 652 O O . GLY A 1 86 ? -6.360 12.293 -9.658 1.00 85.38 86 GLY A O 1
ATOM 653 N N . GLY A 1 87 ? -4.763 11.610 -8.261 1.00 88.06 87 GLY A N 1
ATOM 654 C CA . GLY A 1 87 ? -3.653 11.879 -9.200 1.00 88.06 87 GLY A CA 1
ATOM 655 C C . GLY A 1 87 ? -3.329 10.751 -10.198 1.00 88.06 87 GLY A C 1
ATOM 656 O O . GLY A 1 87 ? -2.460 10.915 -11.062 1.00 88.06 87 GLY A O 1
ATOM 657 N N . GLY A 1 88 ? -3.960 9.579 -10.048 1.00 90.94 88 GLY A N 1
ATOM 658 C CA . GLY A 1 88 ? -3.747 8.393 -10.895 1.00 90.94 88 GLY A CA 1
ATOM 659 C C . GLY A 1 88 ? -2.308 7.855 -10.929 1.00 90.94 88 GLY A C 1
ATOM 660 O O . GLY A 1 88 ? -1.962 7.096 -11.827 1.00 90.94 88 GLY A O 1
ATOM 661 N N . TRP A 1 89 ? -1.432 8.289 -10.012 1.00 95.00 89 TRP A N 1
ATOM 662 C CA . TRP A 1 89 ? -0.016 7.899 -10.018 1.00 95.00 89 TRP A CA 1
ATOM 663 C C . TRP A 1 89 ? 0.148 6.394 -9.802 1.00 95.00 89 TRP A C 1
ATOM 665 O O . TRP A 1 89 ? 0.816 5.739 -10.593 1.00 95.00 89 TRP A O 1
ATOM 675 N N . TYR A 1 90 ? -0.532 5.845 -8.789 1.00 96.31 90 TYR A N 1
ATOM 676 C CA . TYR A 1 90 ? -0.494 4.410 -8.515 1.00 96.31 90 TYR A CA 1
ATOM 677 C C . TYR A 1 90 ? -1.062 3.610 -9.683 1.00 96.31 90 TYR A C 1
ATOM 679 O O . TYR A 1 90 ? -0.443 2.642 -10.074 1.00 96.31 90 TYR A O 1
ATOM 687 N N . ASP A 1 91 ? -2.161 4.025 -10.308 1.00 94.94 91 ASP A N 1
ATOM 688 C CA . ASP A 1 91 ? -2.747 3.257 -11.416 1.00 94.94 91 ASP A CA 1
ATOM 689 C C . ASP A 1 91 ? -1.779 3.162 -12.608 1.00 94.94 91 ASP A C 1
ATOM 691 O O . ASP A 1 91 ? -1.596 2.089 -13.179 1.00 94.94 91 ASP A O 1
ATOM 695 N N . ARG A 1 92 ? -1.039 4.245 -12.899 1.00 95.75 92 ARG A N 1
ATOM 696 C CA . ARG A 1 92 ? 0.051 4.229 -13.892 1.00 95.75 92 ARG A CA 1
ATOM 697 C C . ARG A 1 92 ? 1.239 3.366 -13.466 1.00 95.75 92 ARG A C 1
ATOM 699 O O . ARG A 1 92 ? 1.771 2.634 -14.292 1.00 95.75 92 ARG A O 1
ATOM 706 N N . PHE A 1 93 ? 1.660 3.460 -12.207 1.00 97.50 93 PHE A N 1
ATOM 707 C CA . PHE A 1 93 ? 2.789 2.691 -11.681 1.00 97.50 93 PHE A CA 1
ATOM 708 C C . PHE A 1 93 ? 2.491 1.185 -11.674 1.00 97.50 93 PHE A C 1
ATOM 710 O O . PHE A 1 93 ? 3.275 0.384 -12.176 1.00 97.50 93 PHE A O 1
ATOM 717 N N . LEU A 1 94 ? 1.318 0.811 -11.160 1.00 97.44 94 LEU A N 1
ATOM 718 C CA . LEU A 1 94 ? 0.857 -0.568 -11.036 1.00 97.44 94 LEU A CA 1
ATOM 719 C C . LEU A 1 94 ? 0.683 -1.240 -12.405 1.00 97.44 94 LEU A C 1
ATOM 721 O O . LEU A 1 94 ? 0.971 -2.424 -12.536 1.00 97.44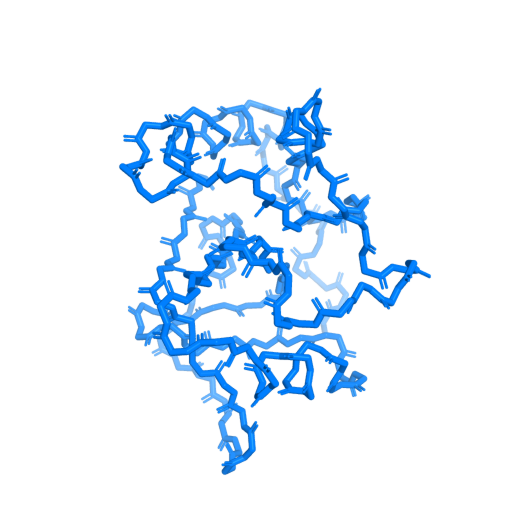 94 LEU A O 1
ATOM 725 N N . ALA A 1 95 ? 0.280 -0.490 -13.435 1.00 96.38 95 ALA A N 1
ATOM 726 C CA . ALA A 1 95 ? 0.189 -0.999 -14.804 1.00 96.38 95 ALA A CA 1
ATOM 727 C C . ALA A 1 95 ? 1.553 -1.383 -15.417 1.00 96.38 95 ALA A C 1
ATOM 729 O O . ALA A 1 95 ? 1.588 -2.136 -16.389 1.00 96.38 95 ALA A O 1
ATOM 730 N N . GLY A 1 96 ? 2.661 -0.863 -14.877 1.00 97.06 96 GLY A N 1
ATOM 731 C CA . GLY A 1 96 ? 4.022 -1.174 -15.321 1.00 97.06 96 GLY A CA 1
ATOM 732 C C . GLY A 1 96 ? 4.689 -2.324 -14.564 1.00 97.06 96 GLY A C 1
ATOM 733 O O . GLY A 1 96 ? 5.806 -2.701 -14.912 1.00 97.06 96 GLY A O 1
ATOM 734 N N . LEU A 1 97 ? 4.043 -2.861 -13.525 1.00 97.94 97 LEU A N 1
ATOM 735 C CA . LEU A 1 97 ? 4.616 -3.923 -12.707 1.00 97.94 97 LEU A CA 1
ATOM 736 C C . LEU A 1 97 ? 4.839 -5.208 -13.503 1.00 97.94 97 LEU A C 1
ATOM 738 O O . LEU A 1 97 ? 4.114 -5.532 -14.448 1.00 97.94 97 LEU A O 1
ATOM 742 N N . ARG A 1 98 ? 5.822 -5.989 -13.054 1.00 97.50 98 ARG A N 1
ATOM 743 C CA . ARG A 1 98 ? 5.985 -7.358 -13.535 1.00 97.50 98 ARG A CA 1
ATOM 744 C C . ARG A 1 98 ? 4.758 -8.204 -13.158 1.00 97.50 98 ARG A C 1
ATOM 746 O O . ARG A 1 98 ? 4.163 -7.964 -12.107 1.00 97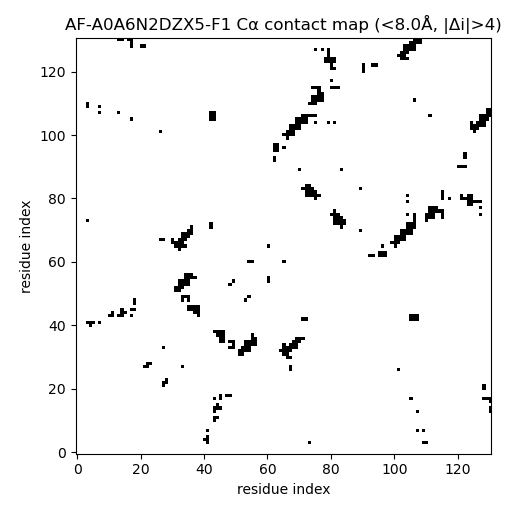.50 98 ARG A O 1
ATOM 753 N N . PRO A 1 99 ? 4.405 -9.235 -13.948 1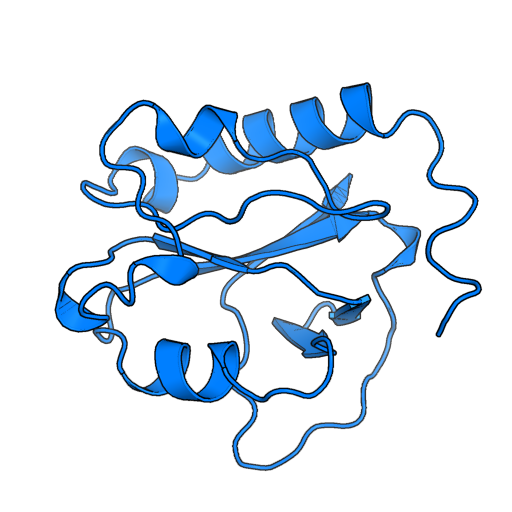.00 96.12 99 PRO A N 1
ATOM 754 C CA . PRO A 1 99 ? 3.252 -10.092 -13.655 1.00 96.12 99 PRO A CA 1
ATOM 755 C C . PRO A 1 99 ? 3.313 -10.831 -12.311 1.00 96.12 99 PRO A C 1
ATOM 757 O O . PRO A 1 99 ? 2.280 -11.276 -11.821 1.00 96.12 99 PRO A O 1
ATOM 760 N N . ASP A 1 100 ? 4.509 -11.008 -11.749 1.00 96.75 100 ASP A N 1
ATOM 761 C CA . ASP A 1 100 ? 4.758 -11.684 -10.475 1.00 96.75 100 ASP A CA 1
ATOM 762 C C . ASP A 1 100 ? 4.832 -10.729 -9.272 1.00 96.75 100 ASP A C 1
ATOM 764 O O . ASP A 1 100 ? 4.909 -11.195 -8.137 1.00 96.75 100 ASP A O 1
ATOM 768 N N . ALA A 1 101 ? 4.785 -9.411 -9.491 1.00 97.81 101 ALA A N 1
ATOM 769 C CA . ALA A 1 101 ? 4.794 -8.437 -8.407 1.00 97.81 101 ALA A CA 1
ATOM 770 C C . ALA A 1 101 ? 3.454 -8.422 -7.652 1.00 97.81 101 ALA A C 1
ATOM 772 O O . ALA A 1 101 ? 2.371 -8.493 -8.241 1.00 97.81 101 ALA A O 1
ATOM 773 N N . VAL A 1 102 ? 3.509 -8.274 -6.329 1.00 98.31 102 VAL A N 1
ATOM 774 C CA . VAL A 1 102 ? 2.334 -8.316 -5.450 1.00 98.31 102 VAL A CA 1
ATOM 775 C C . VAL A 1 102 ? 1.945 -6.912 -4.988 1.00 98.31 102 VAL A C 1
ATOM 777 O O . VAL A 1 102 ? 2.788 -6.090 -4.647 1.00 98.31 102 VAL A O 1
ATOM 780 N N . THR A 1 103 ? 0.645 -6.617 -4.948 1.00 98.62 103 THR A N 1
ATOM 781 C CA . THR A 1 103 ? 0.115 -5.296 -4.598 1.00 98.62 103 THR A CA 1
ATOM 782 C C . THR A 1 103 ? -0.798 -5.429 -3.387 1.00 98.62 103 THR A C 1
ATOM 784 O O . THR A 1 103 ? -1.710 -6.260 -3.359 1.00 98.62 103 THR A O 1
ATOM 787 N N . ILE A 1 104 ? -0.528 -4.641 -2.348 1.00 98.62 104 ILE A N 1
ATOM 788 C CA . ILE A 1 104 ? -1.192 -4.775 -1.053 1.00 98.62 104 ILE A CA 1
ATOM 789 C C . ILE A 1 104 ? -1.709 -3.412 -0.611 1.00 98.62 104 ILE A C 1
ATOM 791 O O . ILE A 1 104 ? -0.937 -2.509 -0.297 1.00 98.62 104 ILE A O 1
ATOM 795 N N . GLY A 1 105 ? -3.029 -3.267 -0.576 1.00 98.25 105 GLY A N 1
ATOM 796 C CA . GLY A 1 105 ? -3.693 -2.096 -0.025 1.00 98.25 105 GLY A CA 1
ATOM 797 C C . GLY A 1 105 ? -3.648 -2.132 1.492 1.00 98.25 105 GLY A C 1
ATOM 798 O O . GLY A 1 105 ? -3.970 -3.159 2.088 1.00 98.25 105 GLY A O 1
ATOM 799 N N . VAL A 1 106 ? -3.270 -1.021 2.117 1.00 98.19 106 VAL A N 1
ATOM 800 C CA . VAL A 1 106 ? -3.266 -0.893 3.578 1.00 98.19 106 VAL A CA 1
ATOM 801 C C . VAL A 1 106 ? -4.169 0.247 4.013 1.00 98.19 106 VAL A C 1
ATOM 803 O O . VAL A 1 106 ? -4.128 1.347 3.459 1.00 98.19 106 VAL A O 1
ATOM 806 N N . GLY A 1 107 ? -4.990 -0.013 5.022 1.00 96.31 107 GLY A N 1
ATOM 807 C CA . GLY A 1 107 ? -5.903 0.980 5.568 1.00 96.31 107 GLY A CA 1
ATOM 808 C C . GLY A 1 107 ? -6.487 0.547 6.900 1.00 96.31 107 GLY A C 1
ATOM 809 O O . GLY A 1 107 ? -6.285 -0.572 7.360 1.00 96.31 107 GLY A O 1
ATOM 810 N N . PHE A 1 108 ? -7.226 1.443 7.524 1.00 95.69 108 PHE A N 1
ATOM 811 C CA . PHE A 1 108 ? -8.013 1.150 8.710 1.00 95.69 108 PHE A CA 1
ATOM 812 C C . PHE A 1 108 ? -9.376 0.559 8.323 1.00 95.69 108 PHE A C 1
ATOM 814 O O . PHE A 1 108 ? -9.868 0.803 7.220 1.00 95.69 108 PHE A O 1
ATOM 821 N N . HIS A 1 109 ? -10.005 -0.214 9.211 1.00 94.81 109 HIS A N 1
ATOM 822 C CA . HIS A 1 109 ? -11.317 -0.838 8.966 1.00 94.81 109 HIS A CA 1
ATOM 823 C C . HIS A 1 109 ? -12.390 0.131 8.437 1.00 94.81 109 HIS A C 1
ATOM 825 O O . HIS A 1 109 ? -13.181 -0.232 7.572 1.00 94.81 109 HIS A O 1
ATOM 831 N N . GLU A 1 110 ? -12.384 1.381 8.896 1.00 93.19 110 GLU A N 1
ATOM 832 C CA . GLU A 1 110 ? -13.309 2.447 8.499 1.00 93.19 110 GLU A CA 1
ATOM 833 C C . GLU A 1 110 ? -13.138 2.881 7.032 1.00 93.19 110 GLU A C 1
ATOM 835 O O . GLU A 1 110 ? -13.970 3.609 6.493 1.00 93.19 110 GLU A O 1
ATOM 840 N N . GLN A 1 111 ? -12.052 2.456 6.387 1.00 94.44 111 GLN A N 1
ATOM 841 C CA . GLN A 1 111 ? -11.761 2.712 4.981 1.00 94.44 111 GLN A CA 1
ATOM 842 C C . GLN A 1 111 ? -12.245 1.573 4.073 1.00 94.44 111 GLN A C 1
ATOM 844 O O . GLN A 1 111 ? -12.144 1.697 2.856 1.00 94.44 111 GLN A O 1
ATOM 849 N N . VAL A 1 112 ? -12.773 0.476 4.622 1.00 96.81 112 VAL A N 1
ATOM 850 C CA . VAL A 1 112 ? -13.347 -0.613 3.822 1.00 96.81 112 VAL A CA 1
ATOM 851 C C . VAL A 1 112 ? -14.825 -0.338 3.571 1.00 96.81 112 VAL A C 1
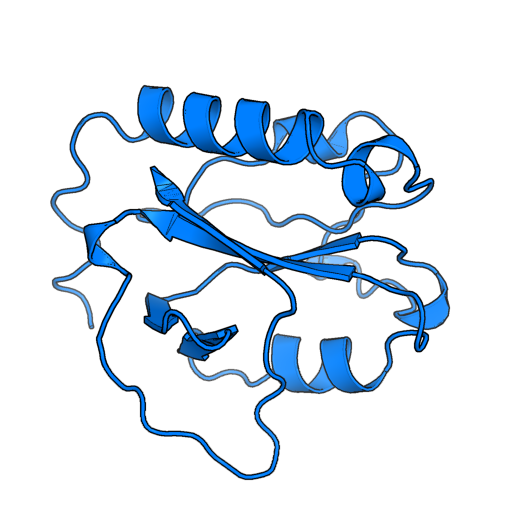ATOM 853 O O . VAL A 1 112 ? -15.601 -0.142 4.504 1.00 96.81 112 VAL A O 1
ATOM 856 N N . VAL A 1 113 ? -15.217 -0.330 2.300 1.00 97.25 113 VAL A N 1
ATOM 857 C CA . VAL A 1 113 ? -16.593 -0.089 1.849 1.00 97.25 113 VAL A CA 1
ATOM 858 C C . VAL A 1 113 ? -17.047 -1.187 0.890 1.00 97.25 113 VAL A C 1
ATOM 860 O O . VAL A 1 113 ? -16.231 -1.867 0.269 1.00 97.25 113 VAL A O 1
ATOM 863 N N . ASP A 1 114 ? -18.360 -1.343 0.730 1.00 96.56 114 ASP A N 1
ATOM 864 C CA . ASP A 1 114 ? -18.921 -2.399 -0.121 1.00 96.56 114 ASP A CA 1
ATOM 865 C C . ASP A 1 114 ? -18.614 -2.195 -1.611 1.00 96.56 114 ASP A C 1
ATOM 867 O O . ASP A 1 114 ? -18.442 -3.159 -2.358 1.00 96.56 114 ASP A O 1
ATOM 871 N N . HIS A 1 115 ? -18.576 -0.937 -2.057 1.00 95.44 115 HIS A N 1
ATOM 872 C CA . HIS A 1 115 ? -18.377 -0.580 -3.456 1.00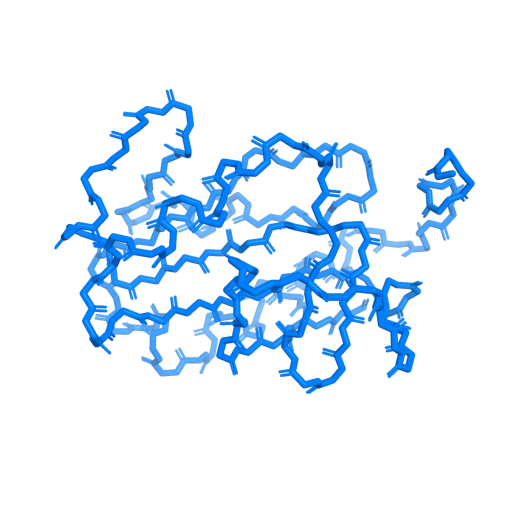 95.44 115 HIS A CA 1
ATOM 873 C C . HIS A 1 115 ? -17.708 0.787 -3.607 1.00 95.44 115 HIS A C 1
ATOM 875 O O . HIS A 1 115 ? -17.898 1.694 -2.797 1.00 95.44 115 HIS A O 1
ATOM 881 N N . LEU A 1 116 ? -16.957 0.927 -4.696 1.00 96.06 116 LEU A N 1
ATOM 882 C CA . LEU A 1 116 ? -16.358 2.172 -5.158 1.00 96.06 116 LEU A CA 1
ATOM 883 C C . LEU A 1 116 ? -16.711 2.381 -6.636 1.00 96.06 116 LEU A C 1
ATOM 885 O O . LEU A 1 116 ? -16.944 1.397 -7.343 1.00 96.06 116 LEU A O 1
ATOM 889 N N . PRO A 1 117 ? -16.771 3.633 -7.122 1.00 92.75 117 PRO A N 1
ATOM 890 C CA . PRO A 1 117 ? -16.730 3.879 -8.557 1.00 92.75 117 PRO A CA 1
ATOM 891 C C . PRO A 1 117 ? -15.377 3.395 -9.092 1.00 92.75 117 PRO A C 1
ATOM 893 O O . PRO A 1 117 ? -14.345 3.708 -8.502 1.00 92.75 117 PRO A O 1
ATOM 896 N N . VAL A 1 118 ? -15.406 2.616 -10.173 1.00 93.06 118 VAL A N 1
ATOM 897 C CA . VAL A 1 118 ? -14.215 2.050 -10.817 1.00 93.06 118 VAL A CA 1
ATOM 898 C C . VAL A 1 118 ? -14.234 2.427 -12.290 1.00 93.06 118 VAL A C 1
ATOM 900 O O . VAL A 1 118 ? -15.263 2.292 -12.959 1.00 93.06 118 VAL A O 1
ATOM 903 N N . GLU A 1 119 ? -13.096 2.877 -12.791 1.00 92.75 119 GLU A N 1
ATOM 904 C CA . GLU A 1 119 ? -12.846 3.188 -14.190 1.00 92.75 119 GLU A CA 1
ATOM 905 C C . GLU A 1 119 ? -12.005 2.091 -14.855 1.00 92.75 119 GLU A C 1
ATOM 907 O O . GLU A 1 119 ? -11.367 1.267 -14.204 1.00 92.75 119 GLU A O 1
ATOM 912 N N . SER A 1 120 ? -11.989 2.050 -16.190 1.00 92.69 120 SER A N 1
ATOM 913 C CA . SER A 1 120 ? -11.320 0.973 -16.938 1.00 92.69 120 SER A CA 1
ATOM 914 C C . SER A 1 120 ? -9.801 0.928 -16.760 1.00 92.69 120 SER A C 1
ATOM 916 O O . SER A 1 120 ? -9.172 -0.046 -17.161 1.00 92.69 120 SER A O 1
ATOM 918 N N . HIS A 1 121 ? -9.214 2.006 -16.245 1.00 90.75 121 HIS A N 1
ATOM 919 C CA . HIS A 1 121 ? -7.783 2.132 -16.005 1.00 90.75 121 HIS A CA 1
ATOM 920 C C . HIS A 1 121 ? -7.392 1.877 -14.544 1.00 90.75 121 HIS A C 1
ATOM 922 O O . HIS A 1 121 ? -6.200 1.867 -14.245 1.00 90.75 121 HIS A O 1
ATOM 928 N N . ASP A 1 122 ? -8.362 1.687 -13.647 1.00 94.50 122 ASP A N 1
ATOM 929 C CA . ASP A 1 122 ? -8.079 1.396 -12.246 1.00 94.50 122 ASP A CA 1
ATOM 930 C C . ASP A 1 122 ? -7.509 -0.016 -12.108 1.00 94.50 122 ASP A C 1
ATOM 932 O O . ASP A 1 122 ? -8.083 -0.999 -12.591 1.00 94.50 122 ASP A O 1
ATOM 936 N N . ILE A 1 123 ? -6.377 -0.123 -11.412 1.00 95.62 123 ILE A N 1
ATOM 937 C CA . ILE A 1 123 ? -5.714 -1.406 -11.182 1.00 95.62 123 ILE A CA 1
ATOM 938 C C . ILE A 1 123 ? -6.148 -1.963 -9.828 1.00 95.62 123 ILE A C 1
ATOM 940 O O . ILE A 1 123 ? -5.913 -1.355 -8.779 1.00 95.62 123 ILE A O 1
ATOM 944 N N . ARG A 1 124 ? -6.776 -3.145 -9.850 1.00 96.62 124 ARG A N 1
ATOM 945 C CA . ARG A 1 124 ? -7.146 -3.870 -8.630 1.00 96.62 124 ARG A CA 1
ATOM 946 C C . ARG A 1 124 ? -5.917 -4.389 -7.904 1.00 96.62 124 ARG A C 1
ATOM 948 O O . ARG A 1 124 ? -4.979 -4.888 -8.519 1.00 96.62 124 ARG A O 1
ATOM 955 N N . LEU A 1 125 ? -5.977 -4.316 -6.582 1.00 98.31 125 LEU A N 1
ATOM 956 C CA . LEU A 1 125 ? -4.941 -4.835 -5.705 1.00 98.31 125 LEU A CA 1
ATOM 957 C C . LEU A 1 125 ? -5.133 -6.332 -5.449 1.00 98.31 125 LEU A C 1
ATOM 959 O O . LEU A 1 125 ? -6.263 -6.820 -5.410 1.00 98.31 125 LEU A O 1
ATOM 963 N N . HIS A 1 126 ? -4.033 -7.049 -5.223 1.00 98.44 126 HIS A N 1
ATOM 964 C CA . HIS A 1 126 ? -4.067 -8.478 -4.901 1.00 98.44 126 HIS A CA 1
ATOM 965 C C . HIS A 1 126 ? -4.593 -8.737 -3.485 1.00 98.44 126 HIS A C 1
ATOM 967 O O . HIS A 1 126 ? -5.359 -9.676 -3.264 1.00 98.44 126 HIS A O 1
ATOM 973 N N . HIS A 1 127 ? -4.213 -7.886 -2.528 1.00 98.31 127 HIS A N 1
ATOM 974 C CA . HIS A 1 127 ? -4.601 -8.020 -1.125 1.00 98.31 127 HIS A CA 1
ATOM 975 C C . HIS A 1 127 ? -5.010 -6.684 -0.518 1.00 98.31 127 HIS A C 1
ATOM 977 O O . HIS A 1 127 ? -4.492 -5.637 -0.899 1.00 98.31 127 HIS A O 1
ATOM 983 N N . ILE A 1 128 ? -5.892 -6.741 0.481 1.00 98.25 128 ILE A N 1
ATOM 984 C CA . ILE A 1 128 ? -6.234 -5.620 1.356 1.00 98.25 128 ILE A CA 1
ATOM 985 C C . ILE A 1 128 ? -5.961 -6.057 2.796 1.00 98.25 128 ILE A C 1
ATOM 987 O O . ILE A 1 128 ? -6.515 -7.055 3.255 1.00 98.25 128 ILE A O 1
ATOM 991 N N . VAL A 1 129 ? -5.106 -5.319 3.499 1.00 98.06 129 VAL A N 1
ATOM 992 C CA . VAL A 1 129 ? -4.760 -5.554 4.904 1.00 98.06 129 VAL A CA 1
ATOM 993 C C . VAL A 1 129 ? -5.272 -4.388 5.733 1.00 98.06 129 VAL A C 1
ATOM 995 O O . VAL A 1 129 ? -4.935 -3.230 5.477 1.00 98.06 129 VAL A O 1
ATOM 998 N N . THR A 1 130 ? -6.075 -4.702 6.747 1.00 96.81 130 THR A N 1
ATOM 999 C CA . THR A 1 130 ? -6.639 -3.696 7.648 1.00 96.81 130 THR A CA 1
ATOM 1000 C C . THR A 1 130 ? -6.515 -4.085 9.106 1.00 96.81 130 THR A C 1
ATOM 1002 O O . THR A 1 130 ? -6.485 -5.273 9.436 1.00 96.81 130 THR A O 1
ATOM 1005 N N . ALA A 1 131 ? -6.484 -3.073 9.964 1.00 94.81 131 ALA A N 1
ATOM 1006 C CA . ALA A 1 131 ? -6.625 -3.185 11.409 1.00 94.81 131 ALA A CA 1
ATOM 1007 C C . ALA A 1 131 ? -7.443 -2.014 11.929 1.00 94.81 131 ALA A C 1
ATOM 1009 O O . ALA A 1 131 ? -7.750 -1.091 11.137 1.00 94.81 131 ALA A O 1
#

Foldseek 3Di:
DVPQLPDDPPLQVFLVVLLVVLCPDPQLVPWQAEEDEDDDRQFRPNCVSCPGNYDYVVVVDQLARGQEYEDEAQAAEQFQFGHHPPPCSCLVSVVRHDPNHAYEYEHEPSRYDHDDDDDPSGDGHPYYGYD